Protein AF-A0A7S1D8N7-F1 (afdb_monomer_lite)

Sequence (175 aa):
MSAATARFSESGISGSAVLDISTPQYKAAEWVSDIDGLLLPVDTAQFLQRYLLATFYFALSGDKWTQCGRTDSNCVEGPWLTGSECSWFGITCDSSSSVIRIAPGPAGNGLAGQIPSEVRLLTNLALFSVASNRINGTFPDFLGSLPKLSNLNLIKNGLTGTIPADFFRRATALK

Structure (mmCIF, N/CA/C/O backbone):
data_AF-A0A7S1D8N7-F1
#
_entry.id   AF-A0A7S1D8N7-F1
#
loop_
_atom_site.group_PDB
_atom_site.id
_atom_site.type_symbol
_atom_site.label_atom_id
_atom_site.label_alt_id
_atom_site.label_comp_id
_atom_site.label_asym_id
_atom_site.label_entity_id
_atom_site.label_seq_id
_atom_site.pdbx_PDB_ins_code
_atom_site.Cartn_x
_atom_site.Cartn_y
_atom_site.Cartn_z
_atom_site.occupancy
_atom_site.B_iso_or_equiv
_atom_site.auth_seq_id
_atom_site.auth_comp_id
_atom_site.auth_asym_id
_atom_site.auth_atom_id
_atom_site.pdbx_PDB_model_num
ATOM 1 N N . MET A 1 1 ? 0.312 -9.367 23.302 1.00 65.06 1 MET A N 1
ATOM 2 C CA . MET A 1 1 ? -0.578 -9.176 22.140 1.00 65.06 1 MET A CA 1
ATOM 3 C C . MET A 1 1 ? -1.072 -7.744 22.203 1.00 65.06 1 MET A C 1
ATOM 5 O O . MET A 1 1 ? -1.612 -7.383 23.242 1.00 65.06 1 MET A O 1
ATOM 9 N N . SER A 1 2 ? -0.800 -6.931 21.180 1.00 74.94 2 SER A N 1
ATOM 10 C CA . SER A 1 2 ? -1.187 -5.514 21.170 1.00 74.94 2 SER A CA 1
ATOM 11 C C . SER A 1 2 ? -2.705 -5.349 21.010 1.00 74.94 2 SER A C 1
ATOM 13 O O . SER A 1 2 ? -3.398 -6.272 20.561 1.00 74.94 2 SER A O 1
ATOM 15 N N . ALA A 1 3 ? -3.231 -4.172 21.363 1.00 75.69 3 ALA A N 1
ATOM 16 C CA . ALA A 1 3 ? -4.653 -3.858 21.202 1.00 75.69 3 ALA A CA 1
ATOM 17 C C . ALA A 1 3 ? -5.084 -3.925 19.725 1.00 75.69 3 ALA A C 1
ATOM 19 O O . ALA A 1 3 ? -6.174 -4.406 19.409 1.00 75.69 3 ALA A O 1
ATOM 20 N N . ALA A 1 4 ? -4.202 -3.516 18.806 1.00 74.69 4 ALA A N 1
ATOM 21 C CA . ALA A 1 4 ? -4.445 -3.634 17.373 1.00 74.69 4 ALA A CA 1
ATOM 22 C C . ALA A 1 4 ? -4.499 -5.097 16.908 1.00 74.69 4 ALA A C 1
ATOM 24 O O . ALA A 1 4 ? -5.403 -5.456 16.155 1.00 74.69 4 ALA A O 1
ATOM 25 N N . THR A 1 5 ? -3.585 -5.957 17.374 1.00 80.56 5 THR A N 1
ATOM 26 C CA . THR A 1 5 ? -3.585 -7.384 17.016 1.00 80.56 5 THR A CA 1
ATOM 27 C C . THR A 1 5 ? -4.880 -8.077 17.437 1.00 80.56 5 THR A C 1
ATOM 29 O O . THR A 1 5 ? -5.471 -8.797 16.632 1.00 80.56 5 THR A O 1
ATOM 32 N N . ALA A 1 6 ? -5.345 -7.835 18.668 1.00 78.31 6 ALA A N 1
ATOM 33 C CA . ALA A 1 6 ? -6.606 -8.395 19.153 1.00 78.31 6 ALA A CA 1
ATOM 34 C C . ALA A 1 6 ? -7.783 -7.964 18.260 1.00 78.31 6 ALA A C 1
ATOM 36 O O . ALA A 1 6 ? -8.553 -8.793 17.777 1.00 78.31 6 ALA A O 1
ATOM 37 N N . ARG A 1 7 ? -7.856 -6.672 17.934 1.00 76.44 7 ARG A N 1
ATOM 38 C CA . ARG A 1 7 ? -8.939 -6.129 17.115 1.00 76.44 7 ARG A CA 1
ATOM 39 C C . ARG A 1 7 ? -8.936 -6.617 15.670 1.00 76.44 7 ARG A C 1
ATOM 41 O O . ARG A 1 7 ? -10.002 -6.907 15.129 1.00 76.44 7 ARG A O 1
ATOM 48 N N . PHE A 1 8 ? -7.778 -6.687 15.015 1.00 79.81 8 PHE A N 1
ATOM 49 C CA . PHE A 1 8 ? -7.719 -7.195 13.641 1.00 79.81 8 PHE A CA 1
ATOM 50 C C . PHE A 1 8 ? -8.111 -8.673 13.577 1.00 79.81 8 PHE A C 1
ATOM 52 O O . PHE A 1 8 ? -8.846 -9.060 12.668 1.00 79.81 8 PHE A O 1
ATOM 59 N N . SER A 1 9 ? -7.729 -9.454 14.594 1.00 76.94 9 SER A N 1
ATOM 60 C CA . SER A 1 9 ? -8.181 -10.837 14.754 1.00 76.94 9 SER A CA 1
ATOM 61 C C . SER A 1 9 ? -9.711 -10.929 14.864 1.00 76.94 9 SER A C 1
ATOM 63 O O . SER A 1 9 ? -10.314 -11.776 14.210 1.00 76.94 9 SER A O 1
ATOM 65 N N . GLU A 1 10 ? -10.358 -10.046 15.632 1.00 77.25 10 GLU A N 1
ATOM 66 C CA . GLU A 1 10 ? -11.826 -10.003 15.781 1.00 77.25 10 GLU A CA 1
ATOM 67 C C . GLU A 1 10 ? -12.552 -9.475 14.534 1.00 77.25 10 GLU A C 1
ATOM 69 O O . GLU A 1 10 ? -13.625 -9.957 14.178 1.00 77.25 10 GLU A O 1
ATOM 74 N N . SER A 1 11 ? -11.953 -8.509 13.833 1.00 76.88 11 SER A N 1
ATOM 75 C CA . SER A 1 11 ? -12.526 -7.893 12.626 1.00 76.88 11 SER A CA 1
ATOM 76 C C . SER A 1 11 ? -12.411 -8.786 11.383 1.00 76.88 11 SER A C 1
ATOM 78 O O . SER A 1 11 ? -12.952 -8.452 10.329 1.00 76.88 11 SER A O 1
ATOM 80 N N . GLY A 1 12 ? -11.649 -9.883 11.461 1.00 79.12 12 GLY A N 1
ATOM 81 C CA . GLY A 1 12 ? -11.335 -10.758 10.327 1.00 79.12 12 GLY A CA 1
ATOM 82 C C . GLY A 1 12 ? -10.392 -10.131 9.290 1.00 79.12 12 GLY A C 1
ATOM 83 O O . GLY A 1 12 ? -10.130 -10.728 8.244 1.00 79.12 12 GLY A O 1
ATOM 84 N N . ILE A 1 13 ? -9.864 -8.937 9.564 1.00 82.00 13 ILE A N 1
ATOM 85 C CA . ILE A 1 13 ? -8.851 -8.287 8.732 1.00 82.00 13 ILE A CA 1
ATOM 86 C C . ILE A 1 13 ? -7.540 -9.027 8.969 1.00 82.00 13 ILE A C 1
ATOM 88 O O . ILE A 1 13 ? -7.134 -9.211 10.113 1.00 82.00 13 ILE A O 1
ATOM 92 N N . SER A 1 14 ? -6.887 -9.467 7.892 1.00 85.50 14 SER A N 1
ATOM 93 C CA . SER A 1 14 ? -5.594 -10.166 7.947 1.00 85.50 14 SER A CA 1
ATOM 94 C C . SER A 1 14 ? -5.598 -11.533 8.663 1.00 85.50 14 SER A C 1
ATOM 96 O O . SER A 1 14 ? -4.573 -12.213 8.694 1.00 85.50 14 SER A O 1
ATOM 98 N N . GLY A 1 15 ? -6.746 -11.992 9.178 1.00 87.31 15 GLY A N 1
ATOM 99 C CA . GLY A 1 15 ? -6.945 -13.335 9.735 1.00 87.31 15 GLY A CA 1
ATOM 100 C C . GLY A 1 15 ? -5.917 -13.717 10.804 1.00 87.31 15 GLY A C 1
ATOM 101 O O . GLY A 1 15 ? -5.504 -12.893 11.611 1.00 87.31 15 GLY A O 1
ATOM 102 N N . SER A 1 16 ? -5.454 -14.970 10.801 1.00 87.88 16 SER A N 1
ATOM 103 C CA . SER A 1 16 ? -4.435 -15.432 11.754 1.00 87.88 16 SER A CA 1
ATOM 104 C C . SER A 1 16 ? -3.047 -14.826 11.523 1.00 87.88 16 SER A C 1
ATOM 106 O O . SER A 1 16 ? -2.182 -14.987 12.380 1.00 87.88 16 SER A O 1
ATOM 108 N N . ALA A 1 17 ? -2.808 -14.127 10.402 1.00 90.94 17 ALA A N 1
ATOM 109 C CA . ALA A 1 17 ? -1.502 -13.530 10.123 1.00 90.94 17 ALA A CA 1
ATOM 110 C C . ALA A 1 17 ? -1.136 -12.474 11.172 1.00 90.94 17 ALA A C 1
ATOM 112 O O . ALA A 1 17 ? 0.021 -12.387 11.564 1.00 90.94 17 ALA A O 1
ATOM 113 N N . VAL A 1 18 ? -2.113 -11.746 11.727 1.00 91.31 18 VAL A N 1
ATOM 114 C CA . VAL A 1 18 ? -1.840 -10.771 12.798 1.00 91.31 18 VAL A CA 1
ATOM 115 C C . VAL A 1 18 ? -1.358 -11.401 14.103 1.00 91.31 18 VAL A C 1
ATOM 117 O O . VAL A 1 18 ? -0.946 -10.663 14.987 1.00 91.31 18 VAL A O 1
ATOM 120 N N . LEU A 1 19 ? -1.387 -12.731 14.238 1.00 90.31 19 LEU A N 1
ATOM 121 C CA . LEU A 1 19 ? -0.900 -13.454 15.416 1.00 90.31 19 LEU A CA 1
ATOM 122 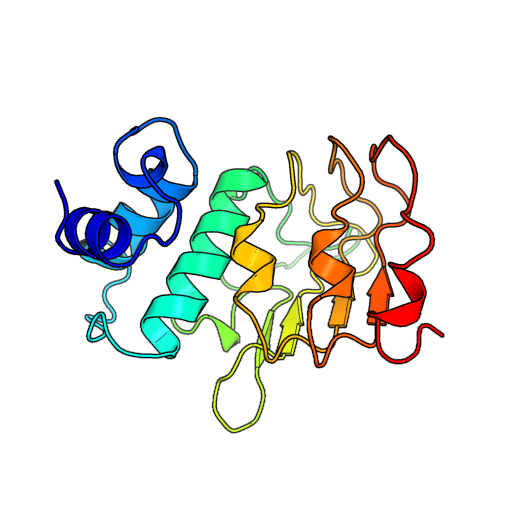C C . LEU A 1 19 ? 0.535 -13.982 15.247 1.00 90.31 19 LEU A C 1
ATOM 124 O O . LEU A 1 19 ? 1.144 -14.397 16.230 1.00 90.31 19 LEU A O 1
ATOM 128 N N . ASP A 1 20 ? 1.081 -13.969 14.029 1.00 93.44 20 ASP A N 1
ATOM 129 C CA . ASP A 1 20 ? 2.433 -14.447 13.733 1.00 93.44 20 ASP A CA 1
ATOM 130 C C . ASP A 1 20 ? 3.406 -13.270 13.612 1.00 93.44 20 ASP A C 1
ATOM 132 O O . ASP A 1 20 ? 3.355 -12.497 12.652 1.00 93.44 20 ASP A O 1
ATOM 136 N N . ILE A 1 21 ? 4.337 -13.191 14.569 1.00 93.50 21 ILE A N 1
ATOM 137 C CA . ILE A 1 21 ? 5.331 -12.117 14.718 1.00 93.50 21 ILE A CA 1
ATOM 138 C C . ILE A 1 21 ? 6.225 -11.904 13.491 1.00 93.50 21 ILE A C 1
ATOM 140 O O . ILE A 1 21 ? 6.814 -10.835 13.310 1.00 93.50 21 ILE A O 1
ATOM 144 N N . SER A 1 22 ? 6.364 -12.925 12.646 1.00 94.94 22 SER A N 1
ATOM 145 C CA . SER A 1 22 ? 7.197 -12.854 11.451 1.00 94.94 22 SER A CA 1
ATOM 146 C C . SER A 1 22 ? 6.511 -12.109 10.303 1.00 94.94 22 SER A C 1
ATOM 148 O O . SER A 1 22 ? 7.196 -11.571 9.421 1.00 94.94 22 SER A O 1
ATOM 150 N N . THR A 1 23 ? 5.179 -12.020 10.332 1.00 96.62 23 THR A N 1
ATOM 151 C CA . THR A 1 23 ? 4.380 -11.503 9.224 1.00 96.62 23 THR A CA 1
ATOM 152 C C . THR A 1 23 ? 4.419 -9.974 9.126 1.00 96.62 23 THR A C 1
ATOM 154 O O . THR A 1 23 ? 4.567 -9.267 10.130 1.00 96.62 23 THR A O 1
ATOM 157 N N . PRO A 1 24 ? 4.235 -9.423 7.914 1.00 97.69 24 PRO A N 1
ATOM 158 C CA . PRO A 1 24 ? 3.984 -7.996 7.728 1.00 97.69 24 PRO A CA 1
ATOM 159 C C . PRO A 1 24 ? 2.784 -7.478 8.527 1.00 97.69 24 PRO A C 1
ATOM 161 O O . PRO A 1 24 ? 2.825 -6.365 9.044 1.00 97.69 24 PRO A O 1
ATOM 164 N N . GLN A 1 25 ? 1.734 -8.290 8.644 1.00 96.44 25 GLN A N 1
ATOM 165 C CA . GLN A 1 25 ? 0.478 -7.946 9.298 1.00 96.44 25 GLN A CA 1
ATOM 166 C C . GLN A 1 25 ? 0.657 -7.747 10.803 1.00 96.44 25 GLN A C 1
ATOM 168 O O . GLN A 1 25 ? 0.141 -6.769 11.342 1.00 96.44 25 GLN A O 1
ATOM 173 N N . TYR A 1 26 ? 1.407 -8.628 11.473 1.00 95.00 26 TYR A N 1
ATOM 174 C CA . TYR A 1 26 ? 1.751 -8.450 12.885 1.00 95.00 26 TYR A CA 1
ATOM 175 C C . TYR A 1 26 ? 2.587 -7.185 13.093 1.00 95.00 26 TYR A C 1
ATOM 177 O O . TYR A 1 26 ? 2.242 -6.350 13.924 1.00 95.00 26 TYR A O 1
ATOM 185 N N . LYS A 1 27 ? 3.645 -6.996 12.293 1.00 95.88 27 LYS A N 1
ATOM 186 C CA . LYS A 1 27 ? 4.531 -5.821 12.396 1.00 95.88 27 LYS A CA 1
ATOM 187 C C . LYS A 1 27 ? 3.775 -4.507 12.188 1.00 95.88 27 LYS A C 1
ATOM 189 O O . LYS A 1 27 ? 4.002 -3.543 12.913 1.00 95.88 27 LYS A O 1
ATOM 194 N N . ALA A 1 28 ? 2.848 -4.476 11.232 1.00 95.81 28 ALA A N 1
ATOM 195 C CA . ALA A 1 28 ? 1.974 -3.332 10.998 1.00 95.81 28 ALA A CA 1
ATOM 196 C C . ALA A 1 28 ? 1.012 -3.078 12.165 1.00 95.81 28 ALA A C 1
ATOM 198 O O . ALA A 1 28 ? 0.799 -1.923 12.532 1.00 95.81 28 ALA A O 1
ATOM 199 N N . ALA A 1 29 ? 0.449 -4.141 12.750 1.00 93.31 29 ALA A N 1
ATOM 200 C CA . ALA A 1 29 ? -0.439 -4.044 13.903 1.00 93.31 29 ALA A CA 1
ATOM 201 C C . ALA A 1 29 ? 0.298 -3.523 15.147 1.00 93.31 29 ALA A C 1
ATOM 203 O O . ALA A 1 29 ? -0.211 -2.628 15.816 1.00 93.31 29 ALA A O 1
ATOM 204 N N . GLU A 1 30 ? 1.502 -4.019 15.438 1.00 92.00 30 GLU A N 1
ATOM 205 C CA . GLU A 1 30 ? 2.326 -3.471 16.524 1.00 92.00 30 GLU A CA 1
ATOM 206 C C . GLU A 1 30 ? 2.711 -2.020 16.267 1.00 92.00 30 GLU A C 1
ATOM 208 O O . GLU A 1 30 ? 2.562 -1.185 17.155 1.00 92.00 30 GLU A O 1
ATOM 213 N N . TRP A 1 31 ? 3.131 -1.683 15.045 1.00 93.50 31 TRP A N 1
ATOM 214 C CA . TRP A 1 31 ? 3.518 -0.311 14.742 1.00 93.50 31 TRP A CA 1
ATOM 215 C C . TRP A 1 31 ? 2.364 0.682 14.954 1.00 93.50 31 TRP A C 1
ATOM 217 O O . TRP A 1 31 ? 2.546 1.674 15.660 1.00 93.50 31 TRP A O 1
ATOM 227 N N . VAL A 1 32 ? 1.170 0.408 14.411 1.00 91.56 32 VAL A N 1
ATOM 228 C CA . VAL A 1 32 ? 0.020 1.326 14.537 1.00 91.56 32 VAL A CA 1
ATOM 229 C C . VAL A 1 32 ? -0.526 1.399 15.971 1.00 91.56 32 VAL A C 1
ATOM 231 O O . VAL A 1 32 ? -1.121 2.404 16.350 1.00 91.56 32 VAL A O 1
ATOM 234 N N . SER A 1 33 ? -0.323 0.347 16.772 1.00 86.00 33 SER A N 1
ATOM 235 C CA . SER A 1 33 ? -0.739 0.296 18.179 1.00 86.00 33 SER A CA 1
ATOM 236 C C . SER A 1 33 ? 0.217 1.063 19.088 1.00 86.00 33 SER A C 1
ATOM 238 O O . SER A 1 33 ? -0.220 1.852 19.923 1.00 86.00 33 SER A O 1
ATOM 240 N N . ASP A 1 34 ? 1.519 0.821 18.928 1.00 83.62 34 ASP A N 1
ATOM 241 C CA . ASP A 1 34 ? 2.485 1.064 20.000 1.00 83.62 34 ASP A CA 1
ATOM 242 C C . ASP A 1 34 ? 3.575 2.075 19.606 1.00 83.62 34 ASP A C 1
ATOM 244 O O . ASP A 1 34 ? 4.235 2.634 20.480 1.00 83.62 34 ASP A O 1
ATOM 248 N N . ILE A 1 35 ? 3.767 2.339 18.306 1.00 84.12 35 ILE A N 1
ATOM 249 C CA . ILE A 1 35 ? 4.882 3.159 17.792 1.00 84.12 35 ILE A CA 1
ATOM 250 C C . ILE A 1 35 ? 4.395 4.438 17.109 1.00 84.12 35 ILE A C 1
ATOM 252 O O . ILE A 1 35 ? 5.0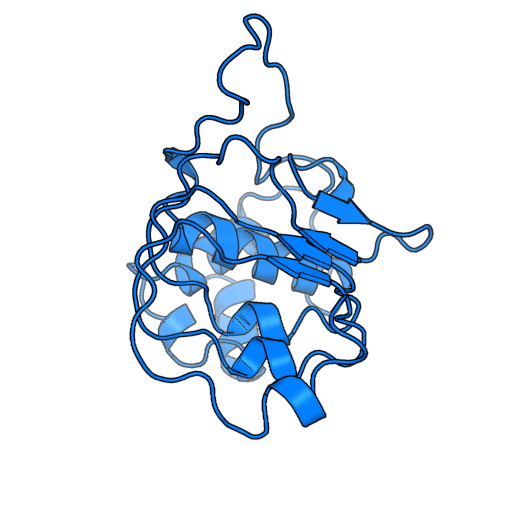29 5.482 17.237 1.00 84.12 35 ILE A O 1
ATOM 256 N N . ASP A 1 36 ? 3.274 4.373 16.394 1.00 84.50 36 ASP A N 1
ATOM 257 C CA . ASP A 1 36 ? 2.793 5.443 15.520 1.00 84.50 36 ASP A CA 1
ATOM 258 C C . ASP A 1 36 ? 2.588 6.802 16.225 1.00 84.50 36 ASP A C 1
ATOM 260 O O . ASP A 1 36 ? 2.666 7.869 15.618 1.00 84.50 36 ASP A O 1
ATOM 264 N N . GLY A 1 37 ? 2.340 6.785 17.538 1.00 78.00 37 GLY A N 1
ATOM 265 C CA . GLY A 1 37 ? 2.312 7.985 18.381 1.00 78.00 37 GLY A CA 1
ATOM 266 C C . GLY A 1 37 ? 1.115 8.917 18.155 1.00 78.00 37 GLY A C 1
ATOM 267 O O . GLY A 1 37 ? 0.901 9.826 18.953 1.00 78.00 37 GLY A O 1
ATOM 268 N N . LEU A 1 38 ? 0.298 8.682 17.122 1.00 83.56 38 LEU A N 1
ATOM 269 C CA . LEU A 1 38 ? -0.916 9.453 16.837 1.00 83.56 38 LEU A CA 1
ATOM 270 C C . LEU A 1 38 ? -2.111 9.076 17.726 1.00 83.56 38 LEU A C 1
ATOM 272 O O . LEU A 1 38 ? -3.101 9.804 17.731 1.00 83.56 38 LEU A O 1
ATOM 276 N N . LEU A 1 39 ? -2.029 7.957 18.461 1.00 79.06 39 LEU A N 1
ATOM 277 C CA . LEU A 1 39 ? -3.074 7.461 19.374 1.00 79.06 39 LEU A CA 1
ATOM 278 C C . LEU A 1 39 ? -4.476 7.453 18.733 1.00 79.06 39 LEU A C 1
ATOM 280 O O . LEU A 1 39 ? -5.476 7.796 19.368 1.00 79.06 39 LEU A O 1
ATOM 284 N N . LEU A 1 40 ? -4.546 7.095 17.448 1.00 82.56 40 LEU A N 1
ATOM 285 C CA . LEU A 1 40 ? -5.796 7.114 16.699 1.00 82.56 40 LEU A CA 1
ATOM 286 C C . LEU A 1 40 ? -6.772 6.081 17.273 1.00 82.56 40 LEU A C 1
ATOM 288 O O . LEU A 1 40 ? -6.368 4.945 17.541 1.00 82.56 40 LEU A O 1
ATOM 292 N N . PRO A 1 41 ? -8.069 6.417 17.402 1.00 81.25 41 PRO A N 1
ATOM 293 C CA . PRO A 1 41 ? -9.061 5.426 17.764 1.00 81.25 41 PRO A CA 1
ATOM 294 C C . PRO A 1 41 ? -9.082 4.338 16.700 1.00 81.25 41 PRO A C 1
ATOM 296 O O . PRO A 1 41 ? -9.148 4.610 15.495 1.00 81.25 41 PRO A O 1
ATOM 299 N N . VAL A 1 42 ? -9.037 3.100 17.173 1.00 75.00 42 VAL A N 1
ATOM 300 C CA . VAL A 1 42 ? -8.872 1.927 16.327 1.00 75.00 42 VAL A CA 1
ATOM 301 C C . VAL A 1 42 ? -9.966 1.850 15.243 1.00 75.00 42 VAL A C 1
ATOM 303 O O . VAL A 1 42 ? -9.681 1.505 14.098 1.00 75.00 42 VAL A O 1
ATOM 306 N N . ASP A 1 43 ? -11.193 2.291 15.529 1.00 75.81 43 ASP A N 1
ATOM 307 C CA . ASP A 1 43 ? -12.346 2.278 14.607 1.00 75.81 43 ASP A CA 1
ATOM 308 C C . ASP A 1 43 ? -12.390 3.384 13.549 1.00 75.81 43 ASP A C 1
ATOM 310 O O . ASP A 1 43 ? -13.362 3.498 12.802 1.00 75.81 43 ASP A O 1
ATOM 314 N N . THR A 1 44 ? -11.330 4.177 13.420 1.00 87.31 44 THR A N 1
ATOM 315 C CA . THR A 1 44 ? -11.283 5.226 12.400 1.00 87.31 44 THR A CA 1
ATOM 316 C C . THR A 1 44 ? -10.807 4.705 11.045 1.00 87.31 44 THR A C 1
ATOM 318 O O . THR A 1 44 ? -9.941 3.834 10.942 1.00 87.31 44 THR A O 1
ATOM 321 N N . ALA A 1 45 ? -11.323 5.312 9.972 1.00 90.06 45 ALA A N 1
ATOM 322 C CA . ALA A 1 45 ? -10.814 5.088 8.619 1.00 90.06 45 ALA A CA 1
ATOM 323 C C . ALA A 1 45 ? -9.318 5.438 8.508 1.00 90.06 45 ALA A C 1
ATOM 325 O O . ALA A 1 45 ? -8.585 4.776 7.775 1.00 90.06 45 ALA A O 1
ATOM 326 N N . GLN A 1 46 ? -8.863 6.432 9.283 1.00 91.25 46 GLN A N 1
ATOM 327 C CA . GLN A 1 46 ? -7.459 6.820 9.353 1.00 91.25 46 GLN A CA 1
ATOM 328 C C . GLN A 1 46 ? -6.593 5.710 9.966 1.00 91.25 46 GLN A C 1
ATOM 330 O O . GLN A 1 46 ? -5.584 5.321 9.387 1.00 91.25 46 GLN A O 1
ATOM 335 N N . PHE A 1 47 ? -7.012 5.129 11.095 1.00 91.62 47 PHE A N 1
ATOM 336 C CA . PHE A 1 47 ? -6.309 3.990 11.690 1.00 91.62 47 PHE A CA 1
ATOM 337 C C . PHE A 1 47 ? -6.206 2.818 10.705 1.00 91.62 47 PHE A C 1
ATOM 339 O O . PHE A 1 47 ? -5.126 2.256 10.509 1.00 91.62 47 PHE A O 1
ATOM 346 N N . LEU A 1 48 ? -7.315 2.480 10.035 1.00 92.44 48 LEU A N 1
ATOM 347 C CA . LEU A 1 48 ? -7.328 1.395 9.060 1.00 92.44 48 LEU A CA 1
ATOM 348 C C . LEU A 1 48 ? -6.380 1.682 7.889 1.00 92.44 48 LEU A C 1
ATOM 350 O O . LEU A 1 48 ? -5.526 0.850 7.603 1.00 92.44 48 LEU A O 1
ATOM 354 N N . GLN A 1 49 ? -6.461 2.842 7.229 1.00 94.69 49 GLN A N 1
ATOM 355 C CA . GLN A 1 49 ? -5.588 3.116 6.078 1.00 94.69 49 GLN A CA 1
ATOM 356 C C . GLN A 1 49 ? -4.100 3.103 6.454 1.00 94.69 49 GLN A C 1
ATOM 358 O O . GLN A 1 49 ? -3.287 2.582 5.690 1.00 94.69 49 GLN A O 1
ATOM 363 N N . ARG A 1 50 ? -3.744 3.580 7.654 1.00 94.69 50 ARG A N 1
ATOM 364 C CA . ARG A 1 50 ? -2.367 3.519 8.166 1.00 94.69 50 ARG A CA 1
ATOM 365 C C . ARG A 1 50 ? -1.899 2.090 8.376 1.00 94.69 50 ARG A C 1
ATOM 367 O O . ARG A 1 50 ? -0.805 1.752 7.938 1.00 94.69 50 ARG A O 1
ATOM 374 N N . TYR A 1 51 ? -2.734 1.235 8.961 1.00 95.06 51 TYR A N 1
ATOM 375 C CA . TYR A 1 51 ? -2.438 -0.192 9.079 1.00 95.06 51 TYR A CA 1
ATOM 376 C C . TYR A 1 51 ? -2.216 -0.859 7.711 1.00 95.06 51 TYR A C 1
ATOM 378 O O . TYR A 1 51 ? -1.258 -1.616 7.535 1.00 95.06 51 TYR A O 1
ATOM 386 N N . LEU A 1 52 ? -3.067 -0.561 6.724 1.00 96.19 52 LEU A N 1
ATOM 387 C CA . LEU A 1 52 ? -2.954 -1.129 5.376 1.00 96.19 52 LEU A CA 1
ATOM 388 C C . LEU A 1 52 ? -1.652 -0.689 4.691 1.00 96.19 52 LEU A C 1
ATOM 390 O O . LEU A 1 52 ? -0.952 -1.514 4.099 1.00 96.19 52 LEU A O 1
ATOM 394 N N . LEU A 1 53 ? -1.289 0.590 4.812 1.00 97.00 53 LEU A N 1
ATOM 395 C CA . LEU A 1 53 ? -0.033 1.114 4.278 1.00 97.00 53 LEU A CA 1
ATOM 396 C C . LEU A 1 53 ? 1.194 0.594 5.046 1.00 97.00 53 LEU A C 1
ATOM 398 O O . LEU A 1 53 ? 2.203 0.268 4.426 1.00 97.00 53 LEU A O 1
ATOM 402 N N . ALA A 1 54 ? 1.123 0.438 6.367 1.00 96.69 54 ALA A N 1
ATOM 403 C CA . ALA A 1 54 ? 2.197 -0.178 7.146 1.00 96.69 54 ALA A CA 1
ATOM 404 C C . ALA A 1 54 ? 2.390 -1.656 6.767 1.00 96.69 54 ALA A C 1
ATOM 406 O O . ALA A 1 54 ? 3.517 -2.119 6.604 1.00 96.69 54 ALA A O 1
ATOM 407 N N . THR A 1 55 ? 1.298 -2.386 6.525 1.00 97.62 55 THR A N 1
ATOM 408 C CA . THR A 1 55 ? 1.355 -3.763 6.010 1.00 97.62 55 THR A CA 1
ATOM 409 C C . THR A 1 55 ? 2.037 -3.793 4.643 1.00 97.62 55 THR A C 1
ATOM 411 O O . THR A 1 55 ? 2.920 -4.617 4.416 1.00 97.62 55 THR A O 1
ATOM 414 N N . PHE A 1 56 ? 1.691 -2.858 3.751 1.00 97.56 56 PHE A N 1
ATOM 415 C CA . PHE A 1 56 ? 2.354 -2.677 2.457 1.00 97.56 56 PHE A CA 1
ATOM 416 C C . PHE A 1 56 ? 3.859 -2.408 2.600 1.00 97.56 56 PHE A C 1
ATOM 418 O O . PHE A 1 56 ? 4.658 -3.045 1.914 1.00 97.56 56 PHE A O 1
ATOM 425 N N . TYR A 1 57 ? 4.250 -1.530 3.525 1.00 96.56 57 TYR A N 1
ATOM 426 C CA . TYR A 1 57 ? 5.649 -1.244 3.840 1.00 96.56 57 TYR A CA 1
ATOM 427 C C . TYR A 1 57 ? 6.403 -2.508 4.277 1.00 96.56 57 TYR A C 1
ATOM 429 O O . TYR A 1 57 ? 7.413 -2.869 3.671 1.00 96.56 57 TYR A O 1
ATOM 437 N N . PHE A 1 58 ? 5.898 -3.234 5.278 1.00 97.38 58 PHE A N 1
ATOM 438 C CA . PHE A 1 58 ? 6.578 -4.427 5.789 1.00 97.38 58 PHE A CA 1
ATOM 439 C C . PHE A 1 58 ? 6.582 -5.592 4.788 1.00 97.38 58 PHE A C 1
ATOM 441 O O . PHE A 1 58 ? 7.554 -6.344 4.739 1.00 97.38 58 PHE A O 1
ATOM 448 N N . ALA A 1 59 ? 5.538 -5.737 3.967 1.00 98.00 59 ALA A N 1
ATOM 449 C CA . ALA A 1 59 ? 5.439 -6.801 2.964 1.00 98.00 59 ALA A CA 1
ATOM 450 C C . ALA A 1 59 ? 6.423 -6.625 1.800 1.00 98.00 59 ALA A C 1
ATOM 452 O O . ALA A 1 59 ? 6.824 -7.604 1.169 1.00 98.00 59 ALA A O 1
ATOM 453 N N . LEU A 1 60 ? 6.822 -5.383 1.516 1.00 96.88 60 LEU A N 1
ATOM 454 C CA . LEU A 1 60 ? 7.641 -5.038 0.357 1.00 96.88 60 LEU A CA 1
ATOM 455 C C . LEU A 1 60 ? 9.052 -4.576 0.727 1.00 96.88 60 LEU A C 1
ATOM 457 O O . LEU A 1 60 ? 9.698 -3.888 -0.067 1.00 96.88 60 LEU A O 1
ATOM 461 N N . SER A 1 61 ? 9.548 -4.992 1.896 1.00 95.06 61 SER A N 1
ATOM 462 C CA . SER A 1 61 ? 10.889 -4.660 2.398 1.00 95.06 61 SER A CA 1
ATOM 463 C C . SER A 1 61 ? 11.123 -3.148 2.507 1.00 95.06 61 SER A C 1
ATOM 465 O O . SER A 1 61 ? 12.111 -2.625 1.992 1.00 95.06 61 SER A O 1
ATOM 467 N N . GLY A 1 62 ? 10.175 -2.441 3.129 1.00 91.94 62 GLY A N 1
ATOM 468 C CA . GLY A 1 62 ? 10.171 -0.986 3.299 1.00 91.94 62 GLY A CA 1
ATOM 469 C C . GLY A 1 62 ? 11.449 -0.387 3.881 1.00 91.94 62 GLY A C 1
ATOM 470 O O . GLY A 1 62 ? 11.858 0.704 3.491 1.00 91.94 62 GLY A O 1
ATOM 471 N N . ASP A 1 63 ? 12.130 -1.144 4.739 1.00 89.38 63 ASP A N 1
ATOM 472 C CA . ASP A 1 63 ? 13.422 -0.811 5.345 1.00 89.38 63 ASP A CA 1
ATOM 473 C C . ASP A 1 63 ? 14.573 -0.709 4.329 1.00 89.38 63 ASP A C 1
ATOM 475 O O . ASP A 1 63 ? 15.624 -0.150 4.634 1.00 89.38 63 ASP A O 1
ATOM 479 N N . LYS A 1 64 ? 14.382 -1.238 3.115 1.00 89.75 64 LYS A N 1
ATOM 480 C CA . LYS A 1 64 ? 15.378 -1.271 2.029 1.00 89.75 64 LYS A CA 1
ATOM 481 C C . LYS A 1 64 ? 15.013 -0.376 0.852 1.00 89.75 64 LYS A C 1
ATOM 483 O O . LYS A 1 64 ? 15.667 -0.446 -0.193 1.00 89.75 64 LYS A O 1
ATOM 488 N N . TRP A 1 65 ? 13.943 0.402 0.971 1.00 88.88 65 TRP A N 1
ATOM 489 C CA . TRP A 1 65 ? 13.522 1.286 -0.103 1.00 88.88 65 TRP A CA 1
ATOM 490 C C . TRP A 1 65 ? 14.530 2.402 -0.301 1.00 88.88 65 TRP A C 1
ATOM 492 O O . TRP A 1 65 ? 15.140 2.890 0.646 1.00 88.88 65 TRP A O 1
ATOM 502 N N . THR A 1 66 ? 14.703 2.814 -1.552 1.00 77.31 66 THR A N 1
ATOM 503 C CA . THR A 1 66 ? 15.692 3.841 -1.879 1.00 77.31 66 THR A CA 1
ATOM 504 C C . THR A 1 66 ? 15.248 5.234 -1.444 1.00 77.31 66 THR A C 1
ATOM 506 O O . THR A 1 66 ? 16.089 6.120 -1.421 1.00 77.31 66 THR A O 1
ATOM 509 N N . GLN A 1 67 ? 13.958 5.420 -1.115 1.00 68.62 67 GLN A N 1
ATOM 510 C CA . GLN A 1 67 ? 13.294 6.692 -0.772 1.00 68.62 67 GLN A CA 1
ATOM 511 C C . GLN A 1 67 ? 13.626 7.832 -1.759 1.00 68.62 67 GLN A C 1
ATOM 513 O O . GLN A 1 67 ? 13.529 9.002 -1.415 1.00 68.62 67 GLN A O 1
ATOM 518 N N . CYS A 1 68 ? 14.035 7.464 -2.982 1.00 61.47 68 CYS A N 1
ATOM 519 C CA . CYS A 1 68 ? 14.677 8.326 -3.971 1.00 61.47 68 CYS A CA 1
ATOM 520 C C . CYS A 1 68 ? 14.553 7.747 -5.380 1.00 61.47 68 CYS A C 1
ATOM 522 O O . CYS A 1 68 ? 14.799 6.553 -5.600 1.00 61.47 68 CYS A O 1
ATOM 524 N N . GLY A 1 69 ? 14.278 8.616 -6.357 1.00 51.44 69 GLY A N 1
ATOM 525 C CA . GLY A 1 69 ? 14.527 8.339 -7.771 1.00 51.44 69 GLY A CA 1
ATOM 526 C C . GLY A 1 69 ? 16.026 8.389 -8.102 1.00 51.44 69 GLY A C 1
ATOM 527 O O . GLY A 1 69 ? 16.795 9.077 -7.441 1.00 51.44 69 GLY A O 1
ATOM 528 N N . ARG A 1 70 ? 16.451 7.674 -9.154 1.00 45.28 70 ARG A N 1
ATOM 529 C CA . ARG A 1 70 ? 17.864 7.433 -9.539 1.00 45.28 70 ARG A CA 1
ATOM 530 C C . ARG A 1 70 ? 18.759 8.675 -9.764 1.00 45.28 70 ARG A C 1
ATOM 532 O O . ARG A 1 70 ? 19.93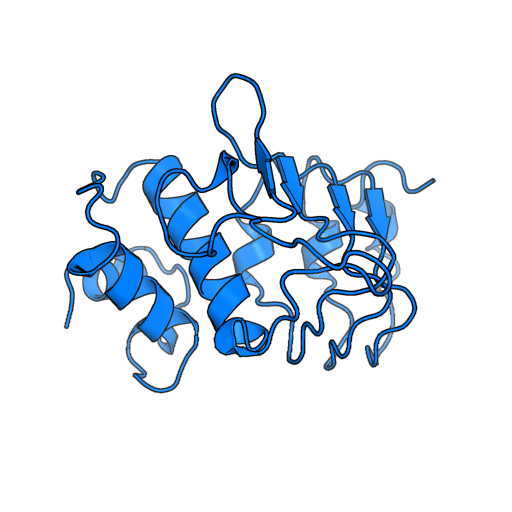4 8.485 -10.063 1.00 45.28 70 ARG A O 1
ATOM 539 N N . THR A 1 71 ? 18.247 9.904 -9.681 1.00 50.56 71 THR A N 1
ATOM 540 C CA . THR A 1 71 ? 18.985 11.134 -10.033 1.00 50.56 71 THR A CA 1
ATOM 541 C C . THR A 1 71 ? 18.869 12.274 -9.020 1.00 50.56 71 THR A C 1
ATOM 543 O O . THR A 1 71 ? 19.286 13.380 -9.351 1.00 50.56 71 THR A O 1
ATOM 546 N N . ASP A 1 72 ? 18.325 12.054 -7.820 1.00 53.16 72 ASP A N 1
ATOM 547 C CA . ASP A 1 72 ? 18.250 13.113 -6.805 1.00 53.16 72 ASP A CA 1
ATOM 548 C C . ASP A 1 72 ? 19.312 12.912 -5.715 1.00 53.16 72 ASP A C 1
ATOM 550 O O . ASP A 1 72 ? 19.381 11.857 -5.085 1.00 53.16 72 ASP A O 1
ATOM 554 N N . SER A 1 73 ? 20.183 13.905 -5.530 1.00 56.47 73 SER A N 1
ATOM 555 C CA . SER A 1 73 ? 21.279 13.877 -4.555 1.00 56.47 73 SER A CA 1
ATOM 556 C C . SER A 1 73 ? 20.885 14.422 -3.179 1.00 56.47 73 SER A C 1
ATOM 558 O O . SER A 1 73 ? 21.685 14.310 -2.256 1.00 56.47 73 SER A O 1
ATOM 560 N N . ASN A 1 74 ? 19.683 14.991 -3.025 1.00 57.97 74 ASN A N 1
ATOM 561 C CA . ASN A 1 74 ? 19.225 15.616 -1.779 1.00 57.97 74 ASN A CA 1
ATOM 562 C C . ASN A 1 74 ? 17.850 15.094 -1.330 1.00 57.97 74 ASN A C 1
ATOM 564 O O . ASN A 1 74 ? 16.977 15.878 -0.954 1.00 57.97 74 ASN A O 1
ATOM 568 N N . CYS A 1 75 ? 17.642 13.777 -1.339 1.00 59.84 75 CYS A N 1
ATOM 569 C CA . CYS A 1 75 ? 16.424 13.216 -0.763 1.00 59.84 75 CYS A CA 1
ATOM 570 C C . CYS A 1 75 ? 16.299 13.551 0.721 1.00 59.84 75 CYS A C 1
ATOM 572 O O . CYS A 1 75 ? 17.035 13.039 1.565 1.00 59.84 75 CYS A O 1
ATOM 574 N N . VAL A 1 76 ? 15.288 14.354 1.024 1.00 56.69 76 VAL A N 1
ATOM 575 C CA . VAL A 1 76 ? 14.660 14.420 2.339 1.00 56.69 76 VAL A CA 1
ATOM 576 C C . VAL A 1 76 ? 13.163 14.225 2.108 1.00 56.69 76 VAL A C 1
ATOM 578 O O . VAL A 1 76 ? 12.366 15.134 2.312 1.00 56.69 76 VAL A O 1
ATOM 581 N N . GLU A 1 77 ? 12.767 13.064 1.585 1.00 53.88 77 GLU A N 1
ATOM 582 C CA . GLU A 1 77 ? 11.351 12.701 1.502 1.00 53.88 77 GLU A CA 1
ATOM 583 C C . GLU A 1 77 ? 10.984 11.839 2.709 1.00 53.88 77 GLU A C 1
ATOM 585 O O . GLU A 1 77 ? 11.722 10.936 3.101 1.00 53.88 77 GLU A O 1
ATOM 590 N N . GLY A 1 78 ? 9.886 12.221 3.367 1.00 59.41 78 GLY A N 1
ATOM 591 C CA . GLY A 1 78 ? 9.576 11.835 4.740 1.00 59.41 78 GLY A CA 1
ATOM 592 C C . GLY A 1 78 ? 9.562 10.319 4.951 1.00 59.41 78 GLY A C 1
ATOM 593 O O . GLY A 1 78 ? 9.022 9.589 4.109 1.00 59.41 78 GLY A O 1
ATOM 594 N N . PRO A 1 79 ? 10.123 9.827 6.072 1.00 72.75 79 PRO A N 1
ATOM 595 C CA . PRO A 1 79 ? 10.140 8.405 6.333 1.00 72.75 79 PRO A CA 1
ATOM 596 C C . PRO A 1 79 ? 8.702 7.897 6.415 1.00 72.75 79 PRO A C 1
ATOM 598 O O . PRO A 1 79 ? 7.862 8.433 7.145 1.00 72.75 79 PRO A O 1
ATOM 601 N N . TRP A 1 80 ? 8.427 6.836 5.658 1.00 88.50 80 TRP A N 1
ATOM 602 C CA . TRP A 1 80 ? 7.262 6.000 5.911 1.00 88.50 80 TRP A CA 1
ATOM 603 C C . TRP A 1 80 ? 7.216 5.646 7.394 1.00 88.50 80 TRP A C 1
ATOM 605 O O . TRP A 1 80 ? 8.258 5.559 8.045 1.00 88.50 80 TRP A O 1
ATOM 615 N N . LEU A 1 81 ? 6.011 5.427 7.915 1.00 91.25 81 LEU A N 1
ATOM 616 C CA . LEU A 1 81 ? 5.800 5.137 9.332 1.00 91.25 81 LEU A CA 1
ATOM 617 C C . LEU A 1 81 ? 6.098 6.323 10.276 1.00 91.25 81 LEU A C 1
ATOM 619 O O . LEU A 1 81 ? 6.396 6.116 11.451 1.00 91.25 81 LEU A O 1
ATOM 623 N N . THR A 1 82 ? 5.991 7.566 9.787 1.00 86.94 82 THR A N 1
ATOM 624 C CA . THR A 1 82 ? 6.088 8.784 10.615 1.00 86.94 82 THR A CA 1
ATOM 625 C C . THR A 1 82 ? 5.051 9.836 10.228 1.00 86.94 82 THR A C 1
ATOM 627 O O . THR A 1 82 ? 4.660 9.925 9.068 1.00 86.94 82 THR A O 1
ATOM 630 N N . GLY A 1 83 ? 4.594 10.655 11.180 1.00 87.56 83 GLY A N 1
ATOM 631 C CA . GLY A 1 83 ? 3.667 11.758 10.898 1.00 87.56 83 GLY A CA 1
ATOM 632 C C . GLY A 1 83 ? 2.402 11.327 10.140 1.00 87.56 83 GLY A C 1
ATOM 633 O O . GLY A 1 83 ? 1.915 10.206 10.289 1.00 87.56 83 GLY A O 1
ATOM 634 N N . SER A 1 84 ? 1.856 12.220 9.311 1.00 89.75 84 SER A N 1
ATOM 635 C CA . SER A 1 84 ? 0.680 11.916 8.484 1.00 89.75 84 SER A CA 1
ATOM 636 C C . SER A 1 84 ? 1.048 11.013 7.306 1.00 89.75 84 SER A C 1
ATOM 638 O O . SER A 1 84 ? 1.970 11.309 6.550 1.00 89.75 84 SER A O 1
ATOM 640 N N . GLU A 1 85 ? 0.271 9.957 7.088 1.00 91.88 85 GLU A N 1
ATOM 641 C CA . GLU A 1 85 ? 0.415 9.029 5.966 1.00 91.88 85 GLU A CA 1
ATOM 642 C C . GLU A 1 85 ? 0.252 9.713 4.610 1.00 91.88 85 GLU A C 1
ATOM 644 O O . GLU A 1 85 ? 0.846 9.299 3.620 1.00 91.88 85 GLU A O 1
ATOM 649 N N . CYS A 1 86 ? -0.482 10.824 4.576 1.00 92.06 86 CYS A N 1
ATOM 650 C CA . CYS A 1 86 ? -0.653 11.642 3.382 1.00 92.06 86 CYS A CA 1
ATOM 651 C C . CYS A 1 86 ? 0.621 12.394 2.973 1.00 92.06 86 CYS A C 1
ATOM 653 O O . CYS A 1 86 ? 0.664 12.953 1.881 1.00 92.06 86 CYS A O 1
ATOM 655 N N . SER A 1 87 ? 1.637 12.416 3.842 1.00 88.75 87 SER A N 1
ATOM 656 C CA . SER A 1 87 ? 2.968 12.958 3.553 1.00 88.75 87 SER A CA 1
ATOM 657 C C . SER A 1 87 ? 4.010 11.878 3.251 1.00 88.75 87 SER A C 1
ATOM 659 O O . SER A 1 87 ? 5.157 12.209 2.955 1.00 88.75 87 SER A O 1
ATOM 661 N N . TRP A 1 88 ? 3.640 10.592 3.313 1.00 90.19 88 TRP A N 1
ATOM 662 C CA . TRP A 1 88 ? 4.567 9.506 3.002 1.00 90.19 88 TRP A CA 1
ATOM 663 C C . TRP A 1 88 ? 4.928 9.514 1.525 1.00 90.19 88 TRP A C 1
ATOM 665 O O . TRP A 1 88 ? 4.084 9.749 0.657 1.00 90.19 88 TRP A O 1
ATOM 675 N N . PHE A 1 89 ? 6.192 9.213 1.237 1.00 87.62 89 PHE A N 1
ATOM 676 C CA . PHE A 1 89 ? 6.688 9.209 -0.129 1.00 87.62 89 PHE A CA 1
ATOM 677 C C . PHE A 1 89 ? 5.841 8.315 -1.043 1.00 87.62 89 PHE A C 1
ATOM 679 O O . PHE A 1 89 ? 5.635 7.128 -0.771 1.00 87.62 89 PHE A O 1
ATOM 686 N N . GLY A 1 90 ? 5.369 8.889 -2.150 1.00 89.81 90 GLY A N 1
ATOM 687 C CA . GLY A 1 90 ? 4.533 8.196 -3.124 1.00 89.81 90 GLY A CA 1
ATOM 688 C C . GLY A 1 90 ? 3.073 8.014 -2.709 1.00 89.81 90 GLY A C 1
ATOM 689 O O . GLY A 1 90 ? 2.325 7.400 -3.467 1.00 89.81 90 GLY A O 1
ATOM 690 N N . ILE A 1 91 ? 2.640 8.533 -1.561 1.00 93.56 91 ILE A N 1
ATOM 691 C CA . ILE A 1 91 ? 1.232 8.546 -1.158 1.00 93.56 91 ILE A CA 1
ATOM 692 C C . ILE A 1 91 ? 0.601 9.880 -1.550 1.00 93.56 91 ILE A C 1
ATOM 694 O O . ILE A 1 91 ? 1.199 10.945 -1.435 1.00 93.56 91 ILE A O 1
ATOM 698 N N . THR A 1 92 ? -0.629 9.837 -2.055 1.00 95.25 92 THR A N 1
ATOM 699 C CA . THR A 1 92 ? -1.458 11.036 -2.220 1.00 95.25 92 THR A CA 1
ATOM 700 C C . THR A 1 92 ? -2.812 10.790 -1.584 1.00 95.25 92 THR A C 1
ATOM 702 O O . THR A 1 92 ? -3.470 9.791 -1.894 1.00 95.25 92 THR A O 1
ATOM 705 N N . CYS A 1 93 ? -3.235 11.729 -0.744 1.00 96.69 93 CYS A N 1
ATOM 706 C CA . CYS A 1 93 ? -4.584 11.778 -0.202 1.00 96.69 93 CYS A CA 1
ATOM 707 C C . CYS A 1 93 ? -5.450 12.815 -0.924 1.00 96.69 93 CYS A C 1
ATOM 709 O O . CYS A 1 93 ? -4.934 13.743 -1.547 1.00 96.69 93 CYS A O 1
ATOM 711 N N . ASP A 1 94 ? -6.766 12.653 -0.834 1.00 97.06 94 ASP A N 1
ATOM 712 C CA . ASP A 1 94 ? -7.726 13.686 -1.216 1.00 97.06 94 ASP A CA 1
ATOM 713 C C . ASP A 1 94 ? -7.918 14.736 -0.101 1.00 97.06 94 ASP A C 1
ATOM 715 O O . ASP A 1 94 ? -7.254 14.706 0.937 1.00 97.06 94 ASP A O 1
ATOM 719 N N . SER A 1 95 ? -8.842 15.681 -0.304 1.00 96.25 95 SER A N 1
ATOM 720 C CA . SER A 1 95 ? -9.161 16.732 0.674 1.00 96.25 95 SER A CA 1
ATOM 721 C C . SER A 1 95 ? -9.778 16.213 1.978 1.00 96.25 95 SER A C 1
ATOM 723 O O . SER A 1 95 ? -9.848 16.962 2.949 1.00 96.25 95 SER A O 1
ATOM 725 N N . SER A 1 96 ? -10.219 14.953 2.013 1.00 95.38 96 SER A N 1
ATOM 726 C CA . SER A 1 96 ? -10.725 14.273 3.210 1.00 95.38 96 SER A CA 1
ATOM 727 C C . SER A 1 96 ? -9.655 13.435 3.917 1.00 95.38 96 SER A C 1
ATOM 729 O O . SER A 1 96 ? -9.975 12.664 4.820 1.00 95.38 96 SER A O 1
ATOM 731 N N . SER A 1 97 ? -8.386 13.578 3.516 1.00 94.94 97 SER A N 1
ATOM 732 C CA . SER A 1 97 ? -7.256 12.776 3.999 1.00 94.94 97 SER A CA 1
ATOM 733 C C . SER A 1 97 ? -7.382 11.281 3.680 1.00 94.94 97 SER A C 1
ATOM 735 O O . SER A 1 97 ? -6.740 10.454 4.328 1.00 94.94 97 SER A O 1
ATOM 737 N N . SER A 1 98 ? -8.189 10.909 2.680 1.00 97.12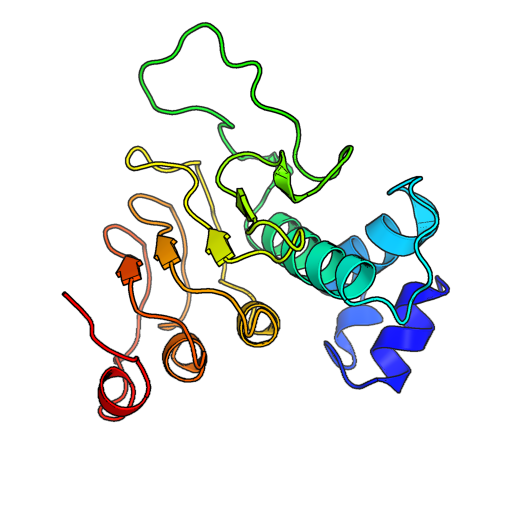 98 SER A N 1
ATOM 738 C CA . SER A 1 98 ? -8.300 9.521 2.238 1.00 97.12 98 SER A CA 1
ATOM 739 C C . SER A 1 98 ? -7.247 9.207 1.184 1.00 97.12 98 SER A C 1
ATOM 741 O O . SER A 1 98 ? -7.091 9.956 0.220 1.00 97.12 98 SER A O 1
ATOM 743 N N . VAL A 1 99 ? -6.537 8.089 1.342 1.00 97.69 99 VAL A N 1
ATOM 744 C CA . VAL A 1 99 ? -5.528 7.634 0.375 1.00 97.69 99 VAL A CA 1
ATOM 745 C C . VAL A 1 99 ? -6.185 7.292 -0.964 1.00 97.69 99 VAL A C 1
ATOM 747 O O . VAL A 1 99 ? -6.972 6.351 -1.073 1.00 97.69 99 VAL A O 1
ATOM 750 N N . ILE A 1 100 ? -5.805 8.035 -2.004 1.00 98.06 100 ILE A N 1
ATOM 751 C CA . ILE A 1 100 ? -6.321 7.871 -3.371 1.00 98.06 100 ILE A CA 1
ATOM 752 C C . ILE A 1 100 ? -5.244 7.436 -4.368 1.00 98.06 100 ILE A C 1
ATOM 754 O O . ILE A 1 100 ? -5.580 6.955 -5.453 1.00 98.06 100 ILE A O 1
ATOM 758 N N . ARG A 1 101 ? -3.951 7.586 -4.047 1.00 97.00 101 ARG A N 1
ATOM 759 C CA . ARG A 1 101 ? -2.854 7.183 -4.944 1.00 97.00 101 ARG A CA 1
ATOM 760 C C . ARG A 1 101 ? -1.691 6.564 -4.175 1.00 97.00 101 ARG A C 1
ATOM 762 O O . ARG A 1 101 ? -1.276 7.107 -3.154 1.00 97.00 101 ARG A O 1
ATOM 769 N N . ILE A 1 102 ? -1.139 5.483 -4.725 1.00 96.19 102 ILE A N 1
ATOM 770 C CA . ILE A 1 102 ? 0.145 4.887 -4.330 1.00 96.19 102 ILE A CA 1
ATOM 771 C C . ILE A 1 102 ? 1.031 4.847 -5.577 1.00 96.19 102 ILE A C 1
ATOM 773 O O . ILE A 1 102 ? 0.776 4.080 -6.508 1.00 96.19 102 ILE A O 1
ATOM 777 N N . ALA A 1 103 ? 2.043 5.708 -5.622 1.00 93.31 103 ALA A N 1
ATOM 778 C CA . ALA A 1 103 ? 2.957 5.871 -6.744 1.00 93.31 103 ALA A CA 1
ATOM 779 C C . ALA A 1 103 ? 4.314 6.460 -6.303 1.00 93.31 103 ALA A C 1
ATOM 781 O O . ALA A 1 103 ? 4.507 7.671 -6.414 1.00 93.31 103 ALA A O 1
ATOM 782 N N . PRO A 1 104 ? 5.290 5.637 -5.875 1.00 85.88 104 PRO A N 1
ATOM 783 C CA . PRO A 1 104 ? 6.625 6.086 -5.450 1.00 85.88 104 PRO A CA 1
ATOM 784 C C . PRO A 1 104 ? 7.544 6.534 -6.613 1.00 85.88 104 PRO A C 1
ATOM 786 O O . PRO A 1 104 ? 8.764 6.468 -6.518 1.00 85.88 104 PRO A O 1
ATOM 789 N N . GLY A 1 105 ? 6.974 6.976 -7.738 1.00 82.00 105 GLY A N 1
ATOM 790 C CA . GLY A 1 105 ? 7.705 7.495 -8.897 1.00 82.00 105 GLY A CA 1
ATOM 791 C C . GLY A 1 105 ? 8.096 6.456 -9.968 1.00 82.00 105 GLY A C 1
ATOM 792 O O . GLY A 1 105 ? 7.992 5.245 -9.767 1.00 82.00 105 GLY A O 1
ATOM 793 N N . PRO A 1 106 ? 8.539 6.921 -11.155 1.00 77.69 106 PRO A N 1
ATOM 794 C CA . PRO A 1 106 ? 8.781 6.067 -12.326 1.00 77.69 106 PRO A CA 1
ATOM 795 C C . PRO A 1 106 ? 10.110 5.293 -12.288 1.00 77.69 106 PRO A C 1
ATOM 797 O O . PRO A 1 106 ? 10.276 4.306 -13.010 1.00 77.69 106 PRO A O 1
ATOM 800 N N . ALA A 1 107 ? 11.067 5.739 -11.469 1.00 80.75 107 ALA A N 1
ATOM 801 C CA . ALA A 1 107 ? 12.403 5.147 -11.375 1.00 80.75 107 ALA A CA 1
ATOM 802 C C . ALA A 1 107 ? 12.436 3.818 -10.594 1.00 80.75 107 ALA A C 1
ATOM 804 O O . ALA A 1 107 ? 13.464 3.132 -10.608 1.00 80.75 107 ALA A O 1
ATOM 805 N N . GLY A 1 108 ? 11.319 3.456 -9.953 1.00 83.81 108 GLY A N 1
ATOM 806 C CA . GLY A 1 108 ? 11.272 2.415 -8.934 1.00 83.81 108 GLY A CA 1
ATOM 807 C C . GLY A 1 108 ? 11.812 2.917 -7.596 1.00 83.81 108 GLY A C 1
ATOM 808 O O . GLY A 1 108 ? 12.593 3.863 -7.548 1.00 83.81 108 GLY A O 1
ATOM 809 N N . ASN A 1 109 ? 11.400 2.261 -6.516 1.00 87.56 109 ASN A N 1
ATOM 810 C CA . ASN A 1 109 ? 11.808 2.582 -5.146 1.00 87.56 109 ASN A CA 1
ATOM 811 C C . ASN A 1 109 ? 12.374 1.350 -4.411 1.00 87.56 109 ASN A C 1
ATOM 813 O O . ASN A 1 109 ? 12.434 1.290 -3.188 1.00 87.56 109 ASN A O 1
ATOM 817 N N . GLY A 1 110 ? 12.773 0.323 -5.168 1.00 90.69 110 GLY A N 1
ATOM 818 C CA . GLY A 1 110 ? 13.353 -0.900 -4.615 1.00 90.69 110 GLY A CA 1
ATOM 819 C C . GLY A 1 110 ? 12.351 -1.828 -3.925 1.00 90.69 110 GLY A C 1
ATOM 820 O O . GLY A 1 110 ? 12.789 -2.735 -3.222 1.00 90.69 110 GLY A O 1
ATOM 821 N N . LEU A 1 111 ? 11.040 -1.648 -4.144 1.00 94.19 111 LEU A N 1
ATOM 822 C CA . LEU A 1 111 ? 9.996 -2.494 -3.551 1.00 94.19 111 LEU A CA 1
ATOM 823 C C . LEU A 1 111 ? 10.257 -3.957 -3.922 1.00 94.19 111 LEU A C 1
ATOM 825 O O . LEU A 1 111 ? 10.361 -4.285 -5.107 1.00 94.19 111 LEU A O 1
ATOM 829 N N . ALA A 1 112 ? 10.365 -4.828 -2.921 1.00 96.62 112 ALA A N 1
ATOM 830 C CA . ALA A 1 112 ? 10.717 -6.231 -3.111 1.00 96.62 112 ALA A CA 1
ATOM 831 C C . ALA A 1 112 ? 9.875 -7.132 -2.203 1.00 96.62 112 ALA A C 1
ATOM 833 O O . ALA A 1 112 ? 9.888 -6.969 -0.984 1.00 96.62 112 ALA A O 1
ATOM 834 N N . GLY A 1 113 ? 9.174 -8.095 -2.805 1.00 97.50 113 GLY A N 1
ATOM 835 C CA . GLY A 1 113 ? 8.226 -8.977 -2.120 1.00 97.50 113 GLY A CA 1
ATOM 836 C C . GLY A 1 113 ? 6.911 -9.114 -2.887 1.00 97.50 113 GLY A C 1
ATOM 837 O O . GLY A 1 113 ? 6.844 -8.789 -4.074 1.00 97.50 113 GLY A O 1
ATOM 838 N N . GLN A 1 114 ? 5.869 -9.572 -2.195 1.00 97.62 114 GLN A N 1
ATOM 839 C CA . GLN A 1 114 ? 4.522 -9.740 -2.744 1.00 97.62 114 GLN A CA 1
ATOM 840 C C . GLN A 1 114 ? 3.615 -8.592 -2.296 1.00 97.62 114 GLN A C 1
ATOM 842 O O . GLN A 1 114 ? 3.704 -8.131 -1.159 1.00 97.62 114 GLN A O 1
ATOM 847 N N . ILE A 1 115 ? 2.728 -8.130 -3.181 1.00 97.75 115 ILE A N 1
ATOM 848 C CA . ILE A 1 115 ? 1.748 -7.097 -2.823 1.00 97.75 115 ILE A CA 1
ATOM 849 C C . ILE A 1 115 ? 0.720 -7.724 -1.865 1.00 97.75 115 ILE A C 1
ATOM 851 O O . ILE A 1 115 ? 0.075 -8.702 -2.252 1.00 97.75 115 ILE A O 1
ATOM 855 N N . PRO A 1 116 ? 0.532 -7.181 -0.648 1.00 97.00 116 PRO A N 1
ATOM 856 C CA . PRO A 1 116 ? -0.428 -7.729 0.302 1.00 97.00 116 PRO A CA 1
ATOM 857 C C . PRO A 1 116 ? -1.868 -7.521 -0.180 1.00 97.00 116 PRO A C 1
ATOM 859 O O . PRO A 1 116 ? -2.224 -6.464 -0.709 1.00 97.00 116 PRO A O 1
ATOM 862 N N . SER A 1 117 ? -2.715 -8.532 0.026 1.00 95.56 117 SER A N 1
ATOM 863 C CA . SER A 1 117 ? -4.130 -8.524 -0.381 1.00 95.56 117 SER A CA 1
ATOM 864 C C . SER A 1 117 ? -4.956 -7.433 0.311 1.00 95.56 117 SER A C 1
ATOM 866 O O . SER A 1 117 ? -6.002 -7.017 -0.180 1.00 95.56 117 SER A O 1
ATOM 868 N N . GLU A 1 118 ? -4.462 -6.947 1.443 1.00 94.75 118 GLU A N 1
ATOM 869 C CA . GLU A 1 118 ? -4.982 -5.878 2.280 1.00 94.75 118 GLU A CA 1
ATOM 870 C C . GLU A 1 118 ? -5.105 -4.563 1.499 1.00 94.75 118 GLU A C 1
ATOM 872 O O . GLU A 1 118 ? -5.999 -3.770 1.784 1.00 94.75 118 GLU A O 1
ATOM 877 N N . VAL A 1 119 ? -4.319 -4.367 0.430 1.00 96.44 119 VAL A N 1
ATOM 878 C CA . VAL A 1 119 ? -4.476 -3.228 -0.494 1.00 96.44 119 VAL A CA 1
ATOM 879 C C . VAL A 1 119 ? -5.895 -3.153 -1.077 1.00 96.44 119 VAL A C 1
ATOM 881 O O . VAL A 1 119 ? -6.378 -2.056 -1.351 1.00 96.44 119 VAL A O 1
ATOM 884 N N . ARG A 1 120 ? -6.624 -4.278 -1.184 1.00 94.50 120 ARG A N 1
ATOM 885 C CA . ARG A 1 120 ? -8.036 -4.299 -1.615 1.00 94.50 120 ARG A CA 1
ATOM 886 C C . ARG A 1 120 ? -8.972 -3.483 -0.709 1.00 94.50 120 ARG A C 1
ATOM 888 O O . ARG A 1 120 ? -10.075 -3.143 -1.122 1.00 94.50 120 ARG A O 1
ATOM 895 N N . LEU A 1 121 ? -8.567 -3.224 0.537 1.00 95.19 121 LEU A N 1
ATOM 896 C CA . LEU A 1 121 ? -9.352 -2.484 1.527 1.00 95.19 121 LEU A CA 1
ATOM 897 C C . LEU A 1 121 ? -9.182 -0.961 1.394 1.00 95.19 121 LEU A C 1
ATOM 899 O O . LEU A 1 121 ? -9.939 -0.211 2.004 1.00 95.19 121 LEU A O 1
ATOM 903 N N . LEU A 1 122 ? -8.253 -0.485 0.556 1.00 96.44 122 LEU A N 1
ATOM 904 C CA . LEU A 1 122 ? -8.137 0.927 0.184 1.00 96.44 122 LEU A CA 1
ATOM 905 C C . LEU A 1 122 ? -9.182 1.275 -0.887 1.00 96.44 122 LEU A C 1
ATOM 907 O O . LEU A 1 122 ? -8.855 1.553 -2.036 1.00 96.44 122 LEU A O 1
ATOM 911 N N . THR A 1 123 ? -10.465 1.256 -0.527 1.00 95.50 123 THR A N 1
ATOM 912 C CA . THR A 1 123 ? -11.585 1.376 -1.483 1.00 95.50 123 THR A CA 1
ATOM 913 C C . THR A 1 123 ? -11.636 2.708 -2.236 1.00 95.50 123 THR A C 1
ATOM 915 O O . THR A 1 123 ? -12.313 2.807 -3.258 1.00 95.50 123 THR A O 1
ATOM 918 N N . ASN A 1 124 ? -10.932 3.735 -1.750 1.00 97.00 124 ASN A N 1
ATOM 919 C CA . ASN A 1 124 ? -10.806 5.026 -2.425 1.00 97.00 124 ASN A CA 1
ATOM 920 C C . ASN A 1 124 ? -9.622 5.110 -3.401 1.00 97.00 124 ASN A C 1
ATOM 922 O O . ASN A 1 124 ? -9.485 6.117 -4.094 1.00 97.00 124 ASN A O 1
ATOM 926 N N . LEU A 1 125 ? -8.795 4.065 -3.492 1.00 97.50 125 LEU A N 1
ATOM 927 C CA . LEU A 1 125 ? -7.614 4.045 -4.341 1.00 97.50 125 LEU A CA 1
ATOM 928 C C . LEU A 1 125 ? -8.000 4.158 -5.821 1.00 97.50 125 LEU A C 1
ATOM 930 O O . LEU A 1 125 ? -8.652 3.277 -6.377 1.00 97.50 125 LEU A O 1
ATOM 934 N N . ALA A 1 126 ? -7.564 5.246 -6.449 1.00 96.69 126 ALA A N 1
ATOM 935 C CA . ALA A 1 126 ? -7.806 5.551 -7.854 1.00 96.69 126 ALA A CA 1
ATOM 936 C C . ALA A 1 126 ? -6.591 5.253 -8.743 1.00 96.69 126 ALA A C 1
ATOM 938 O O . ALA A 1 126 ? -6.742 4.880 -9.908 1.00 96.69 126 ALA A O 1
ATOM 939 N N . LEU A 1 127 ? -5.379 5.372 -8.190 1.00 96.25 127 LEU A N 1
ATOM 940 C CA . LEU A 1 127 ? -4.132 5.104 -8.904 1.00 96.25 127 LEU A CA 1
ATOM 941 C C . LEU A 1 127 ? -3.193 4.225 -8.078 1.00 96.25 127 LEU A C 1
ATOM 943 O O . LEU A 1 127 ? -2.801 4.586 -6.970 1.00 96.25 127 LEU A O 1
ATOM 947 N N . PHE A 1 128 ? -2.759 3.115 -8.664 1.00 97.06 128 PHE A N 1
ATOM 948 C CA . PHE A 1 128 ? -1.741 2.233 -8.110 1.00 97.06 128 PHE A CA 1
ATOM 949 C C . PHE A 1 128 ? -0.635 2.004 -9.142 1.00 97.06 128 PHE A C 1
ATOM 951 O O . PHE A 1 128 ? -0.828 1.332 -10.154 1.00 97.06 128 PHE A O 1
ATOM 958 N N . SER A 1 129 ? 0.540 2.583 -8.910 1.00 95.69 129 SER A N 1
ATOM 959 C CA . SER A 1 129 ? 1.674 2.511 -9.831 1.00 95.69 129 SER A CA 1
ATOM 960 C C . SER A 1 129 ? 2.952 2.165 -9.086 1.00 95.69 129 SER A C 1
ATOM 962 O O . SER A 1 129 ? 3.564 3.024 -8.466 1.00 95.69 129 SER A O 1
ATOM 964 N N . VAL A 1 130 ? 3.409 0.925 -9.221 1.00 95.75 130 VAL A N 1
ATOM 965 C CA . VAL A 1 130 ? 4.642 0.411 -8.595 1.00 95.75 130 VAL A CA 1
ATOM 966 C C . VAL A 1 130 ? 5.589 -0.169 -9.646 1.00 95.75 130 VAL A C 1
ATOM 968 O O . VAL A 1 130 ? 6.277 -1.168 -9.426 1.00 95.75 130 VAL A O 1
ATOM 971 N N . ALA A 1 131 ? 5.615 0.454 -10.822 1.00 94.25 131 ALA A N 1
ATOM 972 C CA . ALA A 1 131 ? 6.467 0.053 -11.932 1.0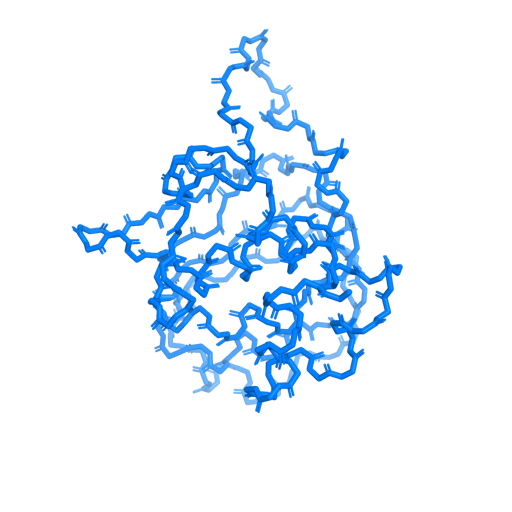0 94.25 131 ALA A CA 1
ATOM 973 C C . ALA A 1 131 ? 7.967 0.127 -11.598 1.00 94.25 131 ALA A C 1
ATOM 975 O O . ALA A 1 131 ? 8.392 0.921 -10.759 1.00 94.25 131 ALA A O 1
ATOM 976 N N . SER A 1 132 ? 8.773 -0.663 -12.313 1.00 93.75 132 SER A N 1
ATOM 977 C CA . SER A 1 132 ? 10.243 -0.681 -12.195 1.00 93.75 132 SER A CA 1
ATOM 978 C C . SER A 1 132 ? 10.756 -1.108 -10.811 1.00 93.75 132 SER A C 1
ATOM 980 O O . SER A 1 132 ? 11.747 -0.568 -10.320 1.00 93.75 132 SER A O 1
ATOM 982 N N . ASN A 1 133 ? 10.103 -2.082 -10.177 1.00 95.44 133 ASN A N 1
ATOM 983 C CA . ASN A 1 133 ? 10.486 -2.614 -8.869 1.00 95.44 133 ASN A CA 1
ATOM 984 C C . ASN A 1 133 ? 10.849 -4.110 -8.951 1.00 95.44 133 ASN A C 1
ATOM 986 O O . ASN A 1 133 ? 11.006 -4.684 -10.028 1.00 95.44 133 ASN A O 1
ATOM 990 N N . ARG A 1 134 ? 11.057 -4.744 -7.794 1.00 96.75 134 ARG A N 1
ATOM 991 C CA . ARG A 1 134 ? 11.389 -6.170 -7.645 1.00 96.75 134 ARG A CA 1
ATOM 992 C C . ARG A 1 134 ? 10.216 -6.942 -7.033 1.00 96.75 134 ARG A C 1
ATOM 994 O O . ARG A 1 134 ? 10.422 -7.898 -6.286 1.00 96.75 134 ARG A O 1
ATOM 1001 N N . ILE A 1 135 ? 8.989 -6.505 -7.320 1.00 97.69 135 ILE A N 1
ATOM 1002 C CA . ILE A 1 135 ? 7.774 -7.175 -6.851 1.00 97.69 135 ILE A CA 1
ATOM 1003 C C . ILE A 1 135 ? 7.671 -8.532 -7.548 1.00 97.69 135 ILE A C 1
ATOM 1005 O O . ILE A 1 135 ? 7.915 -8.629 -8.751 1.00 97.69 135 ILE A O 1
ATOM 1009 N N . ASN A 1 136 ? 7.332 -9.573 -6.795 1.00 97.00 136 ASN A N 1
ATOM 1010 C CA . ASN A 1 136 ? 7.237 -10.952 -7.259 1.00 97.00 136 ASN A CA 1
ATOM 1011 C C . ASN A 1 136 ? 5.905 -11.597 -6.832 1.00 97.00 136 ASN A C 1
ATOM 1013 O O . ASN A 1 136 ? 5.029 -10.936 -6.274 1.00 97.00 136 ASN A O 1
ATOM 1017 N N . GLY A 1 137 ? 5.747 -12.891 -7.121 1.00 95.56 137 GLY A N 1
ATOM 1018 C CA . GLY A 1 137 ? 4.511 -13.632 -6.868 1.00 95.56 137 GLY A CA 1
ATOM 1019 C C . GLY A 1 137 ? 3.539 -13.575 -8.043 1.00 95.56 137 GLY A C 1
ATOM 1020 O O . GLY A 1 137 ? 3.899 -13.162 -9.145 1.00 95.56 137 GLY A O 1
ATOM 1021 N N . THR A 1 138 ? 2.312 -14.034 -7.815 1.00 95.06 138 THR A N 1
ATOM 1022 C CA . THR A 1 138 ? 1.268 -14.032 -8.841 1.00 95.06 138 THR A CA 1
ATOM 1023 C C . THR A 1 138 ? 0.705 -12.634 -9.059 1.00 95.06 138 THR A C 1
ATOM 1025 O O . THR A 1 138 ? 0.728 -11.789 -8.164 1.00 95.06 138 THR A O 1
ATOM 1028 N N . PHE A 1 139 ? 0.162 -12.395 -10.250 1.00 93.62 139 PHE A N 1
ATOM 1029 C CA . PHE A 1 139 ? -0.561 -11.168 -10.556 1.00 93.62 139 PHE A CA 1
ATOM 1030 C C . PHE A 1 139 ? -1.656 -10.877 -9.497 1.00 93.62 139 PHE A C 1
ATOM 1032 O O . PHE A 1 139 ? -2.463 -11.765 -9.213 1.00 93.62 139 PHE A O 1
ATOM 1039 N N . PRO A 1 140 ? -1.700 -9.663 -8.910 1.00 93.75 140 PRO A N 1
ATOM 1040 C CA . PRO A 1 140 ? -2.643 -9.296 -7.849 1.00 93.75 140 PRO A CA 1
ATOM 1041 C C . PRO A 1 140 ? -4.036 -8.991 -8.425 1.00 93.75 140 PRO A C 1
ATOM 1043 O O . PRO A 1 140 ? -4.438 -7.836 -8.584 1.00 93.75 140 PRO A O 1
ATOM 1046 N N . ASP A 1 141 ? -4.783 -10.037 -8.763 1.00 92.00 141 ASP A N 1
ATOM 1047 C CA . ASP A 1 141 ? -6.113 -9.941 -9.373 1.00 92.00 141 ASP A CA 1
ATOM 1048 C C . ASP A 1 141 ? -7.143 -9.173 -8.527 1.00 92.00 141 ASP A C 1
ATOM 1050 O O . ASP A 1 141 ? -8.021 -8.504 -9.079 1.00 92.00 141 ASP A O 1
ATOM 1054 N N . PHE A 1 142 ? -6.990 -9.179 -7.200 1.00 92.12 142 PHE A N 1
ATOM 1055 C CA . PHE A 1 142 ? -7.806 -8.396 -6.274 1.00 92.12 142 PHE A CA 1
ATOM 1056 C C . PHE A 1 142 ? -7.782 -6.892 -6.578 1.00 92.12 142 PHE A C 1
ATOM 1058 O O . PHE A 1 142 ? -8.746 -6.205 -6.241 1.00 92.12 142 PHE A O 1
ATOM 1065 N N . LEU A 1 143 ? -6.746 -6.363 -7.243 1.00 93.38 143 LEU A N 1
ATOM 1066 C CA . LEU A 1 143 ? -6.718 -4.955 -7.657 1.00 93.38 143 LEU A CA 1
ATOM 1067 C C . LEU A 1 143 ? -7.853 -4.619 -8.626 1.00 93.38 143 LEU A C 1
ATOM 1069 O O . LEU A 1 143 ? -8.349 -3.499 -8.609 1.00 93.38 143 LEU A O 1
ATOM 1073 N N . GLY A 1 144 ? -8.322 -5.593 -9.410 1.00 89.88 144 GLY A N 1
ATOM 1074 C CA . GLY A 1 144 ? -9.475 -5.409 -10.281 1.00 89.88 144 GLY A CA 1
ATOM 1075 C C . GLY A 1 144 ? -10.760 -5.170 -9.493 1.00 89.88 144 GLY A C 1
ATOM 1076 O O . GLY A 1 144 ? -11.684 -4.585 -10.028 1.00 89.88 144 GLY A O 1
ATOM 1077 N N . SER A 1 145 ? -10.840 -5.580 -8.222 1.00 89.06 145 SER A N 1
ATOM 1078 C CA . SER A 1 145 ? -12.039 -5.394 -7.390 1.00 89.06 145 SER A CA 1
ATOM 1079 C C . SER A 1 145 ? -12.146 -4.017 -6.725 1.00 89.06 145 SER A C 1
ATOM 1081 O O . SER A 1 145 ? -13.159 -3.731 -6.086 1.00 89.06 145 SER A O 1
ATOM 1083 N N . LEU A 1 146 ? -11.123 -3.166 -6.857 1.00 92.94 146 LEU A N 1
ATOM 1084 C CA . LEU A 1 146 ? -11.123 -1.830 -6.270 1.00 92.94 146 LEU A CA 1
ATOM 1085 C C . LEU A 1 146 ? -12.076 -0.902 -7.044 1.00 92.94 146 LEU A C 1
ATOM 1087 O O . LEU A 1 146 ? -11.851 -0.647 -8.226 1.00 92.94 146 LEU A O 1
ATOM 1091 N N . PRO A 1 147 ? -13.113 -0.340 -6.396 1.00 92.25 147 PRO A N 1
ATOM 1092 C CA . PRO A 1 147 ? -14.228 0.297 -7.101 1.00 92.25 147 PRO A CA 1
ATOM 1093 C C . PRO A 1 147 ? -13.852 1.609 -7.803 1.00 92.25 147 PRO A C 1
ATOM 1095 O O . PRO A 1 147 ? -14.523 2.015 -8.751 1.00 92.25 147 PRO A O 1
ATOM 1098 N N . LYS A 1 148 ? -12.797 2.285 -7.333 1.00 94.00 148 LYS A N 1
ATOM 1099 C CA . LYS A 1 148 ? -12.328 3.563 -7.886 1.00 94.00 148 LYS A CA 1
ATOM 1100 C C . LYS A 1 148 ? -11.047 3.443 -8.713 1.00 94.00 148 LYS A C 1
ATOM 1102 O O . LYS A 1 148 ? -10.612 4.455 -9.253 1.00 94.00 148 LYS A O 1
ATOM 1107 N N . LEU A 1 149 ? -10.441 2.255 -8.806 1.00 94.50 149 LEU A N 1
ATOM 1108 C CA . LEU A 1 149 ? -9.136 2.094 -9.442 1.00 94.50 149 LEU A CA 1
ATOM 1109 C C . LEU A 1 149 ? -9.254 2.222 -10.964 1.00 94.50 149 LEU A C 1
ATOM 1111 O O . LEU A 1 149 ? -9.766 1.322 -11.628 1.00 94.50 149 LEU A O 1
ATOM 1115 N N . SER A 1 150 ? -8.693 3.304 -11.503 1.00 91.94 150 SER A N 1
ATOM 1116 C CA . SER A 1 150 ? -8.650 3.581 -12.943 1.00 91.94 150 SER A CA 1
ATOM 1117 C C . SER A 1 150 ? -7.249 3.552 -13.537 1.00 91.94 150 SER A C 1
ATOM 1119 O O . SER A 1 150 ? -7.064 3.398 -14.739 1.00 91.94 150 SER A O 1
ATOM 1121 N N . ASN A 1 151 ? -6.215 3.690 -12.713 1.00 92.81 151 ASN A N 1
ATOM 1122 C CA . ASN A 1 151 ? -4.843 3.755 -13.199 1.00 92.81 151 ASN A CA 1
ATOM 1123 C C . ASN A 1 151 ? -3.998 2.702 -12.496 1.00 92.81 151 ASN A C 1
ATOM 1125 O O . ASN A 1 151 ? -3.636 2.864 -11.333 1.00 92.81 151 ASN A O 1
ATOM 1129 N N . LEU A 1 152 ? -3.658 1.636 -13.220 1.00 93.94 152 LEU A N 1
ATOM 1130 C CA . LEU A 1 152 ? -2.822 0.555 -12.716 1.00 93.94 152 LEU A CA 1
ATOM 1131 C C . LEU A 1 152 ? -1.552 0.423 -13.550 1.00 93.94 152 LEU A C 1
ATOM 1133 O O . LEU A 1 152 ? -1.616 0.225 -14.760 1.00 93.94 152 LEU A O 1
ATOM 1137 N N . ASN A 1 153 ? -0.395 0.470 -12.893 1.00 94.06 153 ASN A N 1
ATOM 1138 C CA . ASN A 1 153 ? 0.884 0.238 -13.546 1.00 94.0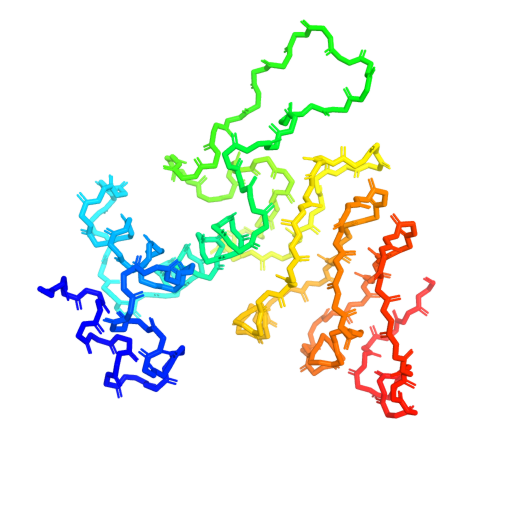6 153 ASN A CA 1
ATOM 1139 C C . ASN A 1 153 ? 1.791 -0.676 -12.708 1.00 94.06 153 ASN A C 1
ATOM 1141 O O . ASN A 1 153 ? 2.355 -0.265 -11.693 1.00 94.06 153 ASN A O 1
ATOM 1145 N N . LEU A 1 154 ? 1.942 -1.920 -13.167 1.00 94.88 154 LEU A N 1
ATOM 1146 C CA . LEU A 1 154 ? 2.781 -2.951 -12.544 1.00 94.88 154 LEU A CA 1
ATOM 1147 C C . LEU A 1 154 ? 3.968 -3.365 -13.428 1.00 94.88 154 LEU A C 1
ATOM 1149 O O . LEU A 1 154 ? 4.644 -4.347 -13.120 1.00 94.88 154 LEU A O 1
ATOM 1153 N N . ILE A 1 155 ? 4.225 -2.656 -14.534 1.00 93.44 155 ILE A N 1
ATOM 1154 C CA . ILE A 1 155 ? 5.235 -3.066 -15.519 1.00 93.44 155 ILE A CA 1
ATOM 1155 C C . ILE A 1 155 ? 6.637 -3.109 -14.906 1.00 93.44 155 ILE A C 1
ATOM 1157 O O . ILE A 1 155 ? 6.936 -2.396 -13.948 1.00 93.44 155 ILE A O 1
ATOM 1161 N N . LYS A 1 156 ? 7.534 -3.890 -15.519 1.00 95.00 156 LYS A N 1
ATOM 1162 C CA . LYS A 1 156 ? 8.929 -4.033 -15.064 1.00 95.00 156 LYS A CA 1
ATOM 1163 C C . LYS A 1 156 ? 9.007 -4.498 -13.599 1.00 95.00 156 LYS A C 1
ATOM 1165 O O . LYS A 1 156 ? 9.686 -3.884 -12.783 1.00 95.00 156 LYS A O 1
ATOM 1170 N N . ASN A 1 157 ? 8.286 -5.574 -13.299 1.00 97.12 157 ASN A N 1
ATOM 1171 C CA . ASN A 1 157 ? 8.351 -6.350 -12.060 1.00 97.12 157 ASN A CA 1
ATOM 1172 C C . ASN A 1 157 ? 8.488 -7.843 -12.410 1.00 97.12 157 ASN A C 1
ATOM 1174 O O . ASN A 1 157 ? 8.362 -8.221 -13.575 1.00 97.12 157 ASN A O 1
ATOM 1178 N N . GLY A 1 158 ? 8.723 -8.693 -11.412 1.00 97.00 158 GLY A N 1
ATOM 1179 C CA . GLY A 1 158 ? 8.813 -10.152 -11.540 1.00 97.00 158 GLY A CA 1
ATOM 1180 C C . GLY A 1 158 ? 7.493 -10.883 -11.270 1.00 97.00 158 GLY A C 1
ATOM 1181 O O . GLY A 1 158 ? 7.516 -11.973 -10.701 1.00 97.00 158 GLY A O 1
ATOM 1182 N N . LEU A 1 159 ? 6.351 -10.275 -11.610 1.00 96.19 159 LEU A N 1
ATOM 1183 C CA . LEU A 1 159 ? 5.031 -10.891 -11.442 1.00 96.19 159 LEU A CA 1
ATOM 1184 C C . LEU A 1 159 ? 4.836 -12.039 -12.442 1.00 96.19 159 LEU A C 1
ATOM 1186 O O . LEU A 1 159 ? 5.181 -11.917 -13.616 1.00 96.19 159 LEU A O 1
ATOM 1190 N N . THR A 1 160 ? 4.252 -13.138 -11.976 1.00 95.00 160 THR A N 1
ATOM 1191 C CA . THR A 1 160 ? 3.964 -14.341 -12.767 1.00 95.00 160 THR A CA 1
ATOM 1192 C C . THR A 1 160 ? 2.467 -14.677 -12.752 1.00 95.00 160 THR A C 1
ATOM 1194 O O . THR A 1 160 ? 1.661 -13.997 -12.114 1.00 95.00 160 THR A O 1
ATOM 1197 N N . GLY A 1 161 ? 2.071 -15.728 -13.473 1.00 89.31 161 GLY A N 1
ATOM 1198 C CA . GLY A 1 161 ? 0.675 -16.155 -13.580 1.00 89.31 161 GLY A CA 1
ATOM 1199 C C . GLY A 1 161 ? -0.105 -15.432 -14.681 1.00 89.31 161 GLY A C 1
ATOM 1200 O O . GLY A 1 161 ? 0.451 -14.686 -15.485 1.00 89.31 161 GLY A O 1
ATOM 1201 N N . THR A 1 162 ? -1.406 -15.703 -14.743 1.00 87.31 162 THR A N 1
ATOM 1202 C CA . THR A 1 162 ? -2.309 -15.164 -15.766 1.00 87.31 162 THR A CA 1
ATOM 1203 C C . THR A 1 162 ? -3.131 -14.011 -15.215 1.00 87.31 162 THR A C 1
ATOM 1205 O O . THR A 1 162 ? -3.656 -14.108 -14.109 1.00 87.31 162 THR A O 1
ATOM 1208 N N . ILE A 1 163 ? -3.320 -12.961 -16.013 1.00 87.94 163 ILE A N 1
ATOM 1209 C CA . ILE A 1 163 ? -4.302 -11.914 -15.714 1.00 87.94 163 ILE A CA 1
ATOM 1210 C C . ILE A 1 163 ? -5.701 -12.512 -15.945 1.00 87.94 163 ILE A C 1
ATOM 1212 O O . ILE A 1 163 ? -5.978 -12.935 -17.071 1.00 87.94 163 ILE A O 1
ATOM 1216 N N . PRO A 1 164 ? -6.585 -12.587 -14.931 1.00 84.31 164 PRO A N 1
ATOM 1217 C CA . PRO A 1 164 ? -7.919 -13.153 -15.116 1.00 84.31 164 PRO A CA 1
ATOM 1218 C C . PRO A 1 164 ? -8.736 -12.356 -16.137 1.00 84.31 164 PRO A C 1
ATOM 1220 O O . PRO A 1 164 ? -8.679 -11.128 -16.155 1.00 84.31 164 PRO A O 1
ATOM 1223 N N . ALA A 1 165 ? -9.550 -13.034 -16.952 1.00 83.00 165 ALA A N 1
ATOM 1224 C CA . ALA A 1 165 ? -10.357 -12.380 -17.991 1.00 83.00 165 ALA A CA 1
ATOM 1225 C C . ALA A 1 165 ? -11.296 -11.294 -17.428 1.00 83.00 165 ALA A C 1
ATOM 1227 O O . ALA A 1 165 ? -11.484 -10.241 -18.035 1.00 83.00 165 ALA A O 1
ATOM 1228 N N . ASP A 1 166 ? -11.830 -11.516 -16.226 1.00 79.31 166 ASP A N 1
ATOM 1229 C CA . ASP A 1 166 ? -12.709 -10.564 -15.545 1.00 79.31 166 ASP A CA 1
ATOM 1230 C C . ASP A 1 166 ? -11.969 -9.378 -14.911 1.00 79.31 166 ASP A C 1
ATOM 1232 O O . ASP A 1 166 ? -12.620 -8.441 -14.452 1.00 79.31 166 ASP A O 1
ATOM 1236 N N . PHE A 1 167 ? -10.632 -9.368 -14.890 1.00 79.56 167 PHE A N 1
ATOM 1237 C CA . PHE A 1 167 ? -9.857 -8.280 -14.294 1.00 79.56 167 PHE A CA 1
ATOM 1238 C C . PHE A 1 167 ? -10.202 -6.929 -14.933 1.00 79.56 167 PHE A C 1
ATOM 1240 O O . PHE A 1 167 ? -10.542 -5.971 -14.241 1.00 79.56 167 PHE A O 1
ATOM 1247 N N . PHE A 1 168 ? -10.222 -6.888 -16.266 1.00 69.12 168 PHE A N 1
ATOM 1248 C CA . PHE A 1 168 ? -10.555 -5.694 -17.047 1.00 69.12 168 PHE A CA 1
ATOM 1249 C C . PHE A 1 168 ? -12.046 -5.330 -16.998 1.00 69.12 168 PHE A C 1
ATOM 1251 O O . PHE A 1 168 ? -12.407 -4.205 -17.319 1.00 69.12 168 PHE A O 1
ATOM 1258 N N . ARG A 1 169 ? -12.921 -6.263 -16.594 1.00 70.12 169 ARG A N 1
ATOM 1259 C CA . ARG A 1 169 ? -14.354 -5.985 -16.388 1.00 70.12 169 ARG A CA 1
ATOM 1260 C C . ARG A 1 169 ? -14.628 -5.323 -15.044 1.00 70.12 169 ARG A C 1
ATOM 1262 O O . ARG A 1 169 ? -15.641 -4.646 -14.904 1.00 70.12 169 ARG A O 1
ATOM 1269 N N . ARG A 1 170 ? -13.762 -5.566 -14.058 1.00 68.81 170 ARG A N 1
ATOM 1270 C CA . ARG A 1 170 ? -13.888 -5.029 -12.701 1.00 68.81 170 ARG A CA 1
ATOM 1271 C C . ARG A 1 170 ? -13.083 -3.733 -12.521 1.00 68.81 170 ARG A C 1
ATOM 1273 O O . ARG A 1 170 ? -13.533 -2.858 -11.790 1.00 68.81 170 ARG A O 1
ATOM 1280 N N . ALA A 1 171 ? -11.967 -3.575 -13.242 1.00 57.81 171 ALA A N 1
ATOM 1281 C CA . ALA A 1 171 ? -11.181 -2.342 -13.276 1.00 57.81 171 ALA A CA 1
ATOM 1282 C C . ALA A 1 171 ? -11.896 -1.250 -14.092 1.00 57.81 171 ALA A C 1
ATOM 1284 O O . ALA A 1 171 ? -12.135 -1.397 -15.293 1.00 57.81 171 ALA A O 1
ATOM 1285 N N . THR A 1 172 ? -12.239 -0.134 -13.454 1.00 54.09 172 THR A N 1
ATOM 1286 C CA . THR A 1 172 ? -12.915 0.993 -14.098 1.00 54.09 172 THR A CA 1
ATOM 1287 C C . THR A 1 172 ? -11.926 1.793 -14.952 1.00 54.09 172 THR A C 1
ATOM 1289 O O . THR A 1 172 ? -11.242 2.677 -14.467 1.00 54.09 172 THR A O 1
ATOM 1292 N N . ALA A 1 173 ? -11.893 1.507 -16.258 1.00 45.34 173 ALA A N 1
ATOM 1293 C CA . ALA A 1 173 ? -11.157 2.239 -17.301 1.00 45.34 173 ALA A CA 1
ATOM 1294 C C . ALA A 1 173 ? -9.620 2.238 -17.168 1.00 45.34 173 ALA A C 1
ATOM 1296 O O . ALA A 1 173 ? -9.022 3.204 -16.714 1.00 45.34 173 ALA A O 1
ATOM 1297 N N . LEU A 1 174 ? -8.974 1.194 -17.694 1.00 42.97 174 LEU A N 1
ATOM 1298 C CA . LEU A 1 174 ? -7.541 1.215 -18.006 1.00 42.97 174 LEU A CA 1
ATOM 1299 C C . LEU A 1 174 ? -7.301 2.052 -19.277 1.00 42.97 174 LEU A C 1
ATOM 1301 O O . LEU A 1 174 ? -7.871 1.746 -20.325 1.00 42.97 174 LEU A O 1
ATOM 1305 N N . LYS A 1 175 ? -6.478 3.101 -19.182 1.00 38.62 175 LYS A N 1
ATOM 1306 C CA . LYS A 1 175 ? -5.850 3.766 -20.337 1.00 38.62 175 LYS A CA 1
ATOM 1307 C C . LYS A 1 175 ? -4.428 3.264 -20.522 1.00 38.62 175 LYS A C 1
ATOM 1309 O O . LYS A 1 175 ? -3.739 3.113 -19.488 1.00 38.62 175 LYS A O 1
#

Radius of gyration: 15.75 Å; chains: 1; bounding box: 36×33×42 Å

Secondary structure (DSSP, 8-state):
--HHHHHHHHHTSSGGGGG-TTSHHHHHHHIIIIIS-S---TTSHHHHHHHHHHHHHHHTTGGG--SS-TT-S---PPPTTSS-GGGSTTEEE-TTS-EEEE---TT----EEPPPGGGGG-TT--EEE--SSEEEEE--GGGGG-TT--EEE--SSEEESPPPTTHHHHSS---

InterPro domains:
  IPR032675 Leucine-rich repeat domain superfamily [G3DSA:3.80.10.10] (60-172)
  IPR050994 Arabidopsis Inactive Receptor-like Kinases [PTHR48010] (79-170)

pLDDT: mean 86.59, std 13.09, range [38.62, 98.06]

Foldseek 3Di:
DFPQLVVCCVVVNVHCQCVDPLALLVVLSCLLGPPLPPPDDCPDPQSLVSSLVSSQCSQFVVVPWQCDAPPDPDDPQPRRSYDQPCSHQQWHADPVSQTATRGNDARAGQGAHEGDLSVLVSLNHQEYAREQYAYEEEDNLSLLQRQRHAHYHHYNYHHDDDNDPCSVVSHDHHD

Organism: Cyclophora tenuis (NCBI:txid216820)